Protein AF-A0A8B9P1B0-F1 (afdb_monomer_lite)

pLDDT: mean 70.03, std 20.82, range [39.22, 97.31]

InterPro domains:
  IPR015667 Telethonin [PF09470] (40-100)
  IPR015667 Telethonin [PTHR15143] (35-103)
  IPR023111 Titin-like domain superfamily [G3DSA:2.20.160.10] (31-85)

Organism: Apteryx owenii (NCBI:txid8824)

Structure (mmCIF, N/CA/C/O backbone):
data_AF-A0A8B9P1B0-F1
#
_entry.id   AF-A0A8B9P1B0-F1
#
loop_
_atom_site.group_PDB
_atom_site.id
_atom_site.type_symbol
_atom_site.label_atom_id
_atom_site.label_alt_id
_atom_site.label_comp_id
_atom_site.label_asym_id
_atom_site.label_entity_id
_atom_site.label_seq_id
_atom_site.pdbx_PDB_ins_code
_atom_site.Cartn_x
_atom_site.Cartn_y
_atom_site.Cartn_z
_atom_site.occupancy
_atom_site.B_iso_or_equiv
_atom_site.auth_seq_id
_atom_site.auth_comp_id
_atom_site.auth_asym_id
_atom_site.auth_atom_id
_atom_site.pdbx_PDB_model_num
ATOM 1 N N . MET A 1 1 ? 61.075 -42.878 56.133 1.00 39.78 1 MET A N 1
ATOM 2 C CA . MET A 1 1 ? 62.538 -42.651 56.146 1.00 39.78 1 MET A CA 1
ATOM 3 C C . MET A 1 1 ? 63.209 -43.813 55.419 1.00 39.78 1 MET A C 1
ATOM 5 O O . MET A 1 1 ? 62.907 -44.935 55.791 1.00 39.78 1 MET A O 1
ATOM 9 N N . GLY A 1 2 ? 64.059 -43.522 54.417 1.00 41.16 2 GLY A N 1
ATOM 10 C CA . GLY A 1 2 ? 64.937 -44.453 53.665 1.00 41.16 2 GLY A CA 1
ATOM 11 C C . GLY A 1 2 ? 64.206 -45.370 52.668 1.00 41.16 2 GLY A C 1
ATOM 12 O O . GLY A 1 2 ? 63.314 -46.091 53.076 1.00 41.16 2 GLY A O 1
ATOM 13 N N . GLY A 1 3 ? 64.443 -45.411 51.353 1.00 46.50 3 GLY A N 1
ATOM 14 C CA . GLY A 1 3 ? 65.577 -44.995 50.523 1.00 46.50 3 GLY A CA 1
ATOM 15 C C . GLY A 1 3 ? 66.327 -46.232 50.006 1.00 46.50 3 GLY A C 1
ATOM 16 O O . GLY A 1 3 ? 66.958 -46.889 50.820 1.00 46.50 3 GLY A O 1
ATOM 17 N N . SER A 1 4 ? 66.276 -46.539 48.697 1.00 48.97 4 SER A N 1
ATOM 18 C CA . SER A 1 4 ? 67.376 -47.188 47.944 1.00 48.97 4 SER A CA 1
ATOM 19 C C . SER A 1 4 ? 67.084 -47.279 46.430 1.00 48.97 4 SER A C 1
ATOM 21 O O . SER A 1 4 ? 65.965 -47.583 46.025 1.00 48.97 4 SER A O 1
ATOM 23 N N . LEU A 1 5 ? 68.114 -46.989 45.624 1.00 50.62 5 LEU A N 1
ATOM 24 C CA . LEU A 1 5 ? 68.187 -46.914 44.156 1.00 50.62 5 LEU A CA 1
ATOM 25 C C . LEU A 1 5 ? 68.269 -48.305 43.483 1.00 50.62 5 LEU A C 1
ATOM 27 O O . LEU A 1 5 ? 68.975 -49.173 43.982 1.00 50.62 5 LEU A O 1
ATOM 31 N N . GLY A 1 6 ? 67.583 -48.545 42.354 1.00 42.16 6 GLY A N 1
ATOM 32 C CA . GLY A 1 6 ? 68.144 -48.536 40.975 1.00 42.16 6 GLY A CA 1
ATOM 33 C C . GLY A 1 6 ? 68.210 -49.969 40.378 1.00 42.16 6 GLY A C 1
ATOM 34 O O . GLY A 1 6 ? 67.978 -50.898 41.148 1.00 42.16 6 GLY A O 1
ATOM 35 N N . PRO A 1 7 ? 68.566 -50.230 39.089 1.00 54.94 7 PRO A N 1
ATOM 36 C CA . PRO A 1 7 ? 68.763 -49.340 37.931 1.00 54.94 7 PRO A CA 1
ATOM 37 C C . PRO A 1 7 ? 68.178 -49.843 36.562 1.00 54.94 7 PRO A C 1
ATOM 39 O O . PRO A 1 7 ?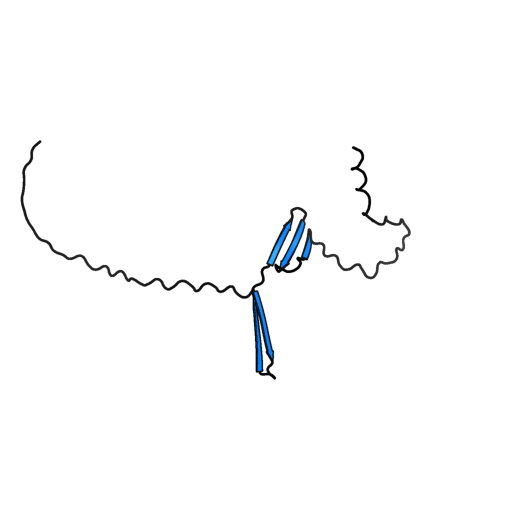 67.791 -50.991 36.405 1.00 54.94 7 PRO A O 1
ATOM 42 N N . ARG A 1 8 ? 68.234 -48.945 35.558 1.00 44.28 8 ARG A N 1
ATOM 43 C CA . ARG A 1 8 ? 68.554 -49.108 34.109 1.00 44.28 8 ARG A CA 1
ATOM 44 C C . ARG A 1 8 ? 67.905 -50.184 33.206 1.00 44.28 8 ARG A C 1
ATOM 46 O O . ARG A 1 8 ? 68.134 -51.375 33.356 1.00 44.28 8 ARG A O 1
ATOM 53 N N . GLY A 1 9 ? 67.406 -49.677 32.069 1.00 39.22 9 GLY A N 1
ATOM 54 C CA . GLY A 1 9 ? 67.266 -50.355 30.767 1.00 39.22 9 GLY A CA 1
ATOM 55 C C . GLY A 1 9 ? 65.803 -50.393 30.315 1.00 39.22 9 GLY A C 1
ATOM 56 O O . GLY A 1 9 ? 64.933 -50.616 31.137 1.00 39.22 9 GLY A O 1
ATOM 57 N N . ALA A 1 10 ? 65.406 -50.180 29.068 1.00 44.31 10 ALA A N 1
ATOM 58 C CA . ALA A 1 10 ? 66.056 -49.802 27.823 1.00 44.31 10 ALA A CA 1
ATOM 59 C C . ALA A 1 10 ? 64.917 -49.517 26.809 1.00 44.31 10 ALA A C 1
ATOM 61 O O . ALA A 1 10 ? 63.761 -49.820 27.087 1.00 44.31 10 ALA A O 1
ATOM 62 N N . VAL A 1 11 ? 65.287 -49.025 25.623 1.00 53.94 11 VAL A N 1
ATOM 63 C CA . VAL A 1 11 ? 64.522 -49.121 24.363 1.00 53.94 11 VAL A CA 1
ATOM 64 C C . VAL A 1 11 ? 63.351 -48.140 24.178 1.00 53.94 11 VAL A C 1
ATOM 66 O O . VAL A 1 11 ? 62.250 -48.285 24.699 1.00 53.94 11 VAL A O 1
ATOM 69 N N . GLN A 1 12 ? 63.643 -47.137 23.346 1.00 49.12 12 GLN A N 1
ATOM 70 C CA . GLN A 1 12 ? 62.691 -46.487 22.449 1.00 49.12 12 GLN A CA 1
ATOM 71 C C . GLN A 1 12 ? 62.207 -47.521 21.433 1.00 49.12 12 GLN A C 1
ATOM 73 O O . GLN A 1 12 ? 63.045 -48.225 20.889 1.00 49.12 12 GLN A O 1
ATOM 78 N N . ASP A 1 13 ? 60.919 -47.521 21.101 1.00 43.69 13 ASP A N 1
ATOM 79 C CA . ASP A 1 13 ? 60.524 -47.714 19.710 1.00 43.69 13 ASP A CA 1
ATOM 80 C C . ASP A 1 13 ? 59.279 -46.887 19.402 1.00 43.69 13 ASP A C 1
ATOM 82 O O . ASP A 1 13 ? 58.243 -46.947 20.068 1.00 43.69 13 ASP A O 1
ATOM 86 N N . ALA A 1 14 ? 59.454 -46.042 18.395 1.00 48.38 14 ALA A N 1
ATOM 87 C CA . ALA A 1 14 ? 58.434 -45.230 17.775 1.00 48.38 14 ALA A CA 1
ATOM 88 C C . ALA A 1 14 ? 57.528 -46.122 16.917 1.00 48.38 14 ALA A C 1
ATOM 90 O O . ALA A 1 14 ? 58.006 -46.900 16.098 1.00 48.38 14 ALA A O 1
ATOM 91 N N . GLY A 1 15 ? 56.212 -45.983 17.061 1.00 46.12 15 GLY A N 1
ATOM 92 C CA . GLY A 1 15 ? 55.276 -46.769 16.260 1.00 46.12 15 GLY A CA 1
ATOM 93 C C . GLY A 1 15 ? 53.825 -46.506 16.627 1.00 46.12 15 GLY A C 1
ATOM 94 O O . GLY A 1 15 ? 53.148 -47.382 17.146 1.00 46.12 15 GLY A O 1
ATOM 95 N N . GLY A 1 16 ? 53.352 -45.282 16.390 1.00 41.81 16 GLY A N 1
ATOM 96 C CA . GLY A 1 16 ? 51.990 -44.857 16.713 1.00 41.81 16 GLY A CA 1
ATOM 97 C C . GLY A 1 16 ? 51.295 -44.194 15.533 1.00 41.8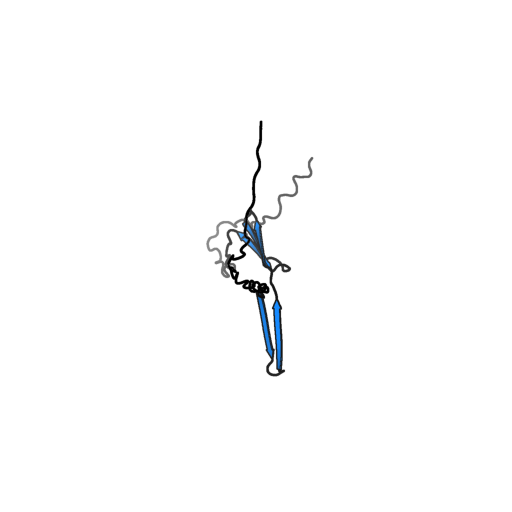1 16 GLY A C 1
ATOM 98 O O . GLY A 1 16 ? 51.077 -42.992 15.555 1.00 41.81 16 GLY A O 1
ATOM 99 N N . SER A 1 17 ? 51.020 -45.002 14.506 1.00 48.66 17 SER A N 1
ATOM 100 C CA . SER A 1 17 ? 49.903 -44.927 13.553 1.00 48.66 17 SER A CA 1
ATOM 101 C C . SER A 1 17 ? 49.289 -43.549 13.265 1.00 48.66 17 SER A C 1
ATOM 103 O O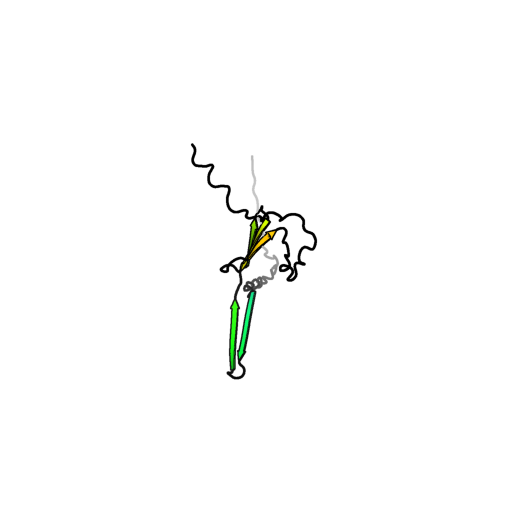 . SER A 1 17 ? 48.512 -43.009 14.051 1.00 48.66 17 SER A O 1
ATOM 105 N N . GLY A 1 18 ? 49.543 -43.048 12.052 1.00 41.88 18 GLY A N 1
ATOM 106 C CA . GLY A 1 18 ? 48.876 -41.880 11.489 1.00 41.88 18 GLY A CA 1
ATOM 107 C C . GLY A 1 18 ? 47.357 -42.044 11.447 1.00 41.88 18 GLY A C 1
ATOM 108 O O . GLY A 1 18 ? 46.817 -42.791 10.634 1.00 41.88 18 GLY A O 1
ATOM 109 N N . GLY A 1 19 ? 46.664 -41.300 12.305 1.00 42.16 19 GLY A N 1
ATOM 110 C CA . GLY A 1 19 ? 45.260 -40.969 12.113 1.00 42.16 19 GLY A CA 1
ATOM 111 C C . GLY A 1 19 ? 45.172 -39.878 11.056 1.00 42.16 19 GLY A C 1
ATOM 112 O O . GLY A 1 19 ? 45.374 -38.704 11.359 1.00 42.16 19 GLY A O 1
ATOM 113 N N . GLY A 1 20 ? 44.921 -40.271 9.808 1.00 43.50 20 GLY A N 1
ATOM 114 C CA . GLY A 1 20 ? 44.593 -39.358 8.719 1.00 43.50 20 GLY A CA 1
ATOM 115 C C . GLY A 1 20 ? 43.287 -38.634 9.022 1.00 43.50 20 GLY A C 1
ATOM 116 O O . GLY A 1 20 ? 42.217 -39.073 8.611 1.00 43.50 20 GLY A O 1
ATOM 117 N N . GLY A 1 21 ? 43.372 -37.529 9.762 1.00 45.47 21 GLY A N 1
ATOM 118 C CA . GLY A 1 21 ? 42.305 -36.548 9.838 1.00 45.47 21 GLY A CA 1
ATOM 119 C C . GLY A 1 21 ? 42.131 -35.960 8.446 1.00 45.47 21 GLY A C 1
ATOM 120 O O . GLY A 1 21 ? 42.946 -35.151 8.006 1.00 45.47 21 GLY A O 1
ATOM 121 N N . SER A 1 22 ? 41.101 -36.407 7.732 1.00 53.19 22 SER A N 1
ATOM 122 C CA . SER A 1 22 ? 40.634 -35.773 6.507 1.00 53.19 22 SER A CA 1
ATOM 123 C C . SER A 1 22 ? 40.231 -34.344 6.856 1.00 53.19 22 SER A C 1
ATOM 125 O O . SER A 1 22 ? 39.105 -34.087 7.286 1.00 53.19 22 SER A O 1
ATOM 127 N N . ASN A 1 23 ? 41.180 -33.424 6.720 1.00 54.22 23 ASN A N 1
ATOM 128 C CA . ASN A 1 23 ? 40.981 -31.996 6.883 1.00 54.22 23 ASN A CA 1
ATOM 129 C C . ASN A 1 23 ? 40.209 -31.513 5.647 1.00 54.22 23 ASN A C 1
ATOM 131 O O . ASN A 1 23 ? 40.771 -30.943 4.715 1.00 54.22 23 ASN A O 1
ATOM 135 N N . THR A 1 24 ? 38.926 -31.873 5.582 1.00 63.19 24 THR A N 1
ATOM 136 C CA . THR A 1 24 ? 38.016 -31.348 4.569 1.00 63.19 24 THR A CA 1
ATOM 137 C C . THR A 1 24 ? 37.783 -29.892 4.948 1.00 63.19 24 THR A C 1
ATOM 139 O O . THR A 1 24 ? 37.276 -29.648 6.045 1.00 63.19 24 THR A O 1
ATOM 142 N N . PRO A 1 25 ? 38.184 -28.921 4.112 1.00 65.69 25 PRO A N 1
ATOM 143 C CA . PRO A 1 25 ? 37.915 -27.527 4.415 1.00 65.69 25 PRO A CA 1
ATOM 144 C C . PRO A 1 25 ? 36.395 -27.339 4.526 1.00 65.69 25 PRO A C 1
ATOM 146 O O . PRO A 1 25 ? 35.663 -27.890 3.694 1.00 65.69 25 PRO A O 1
ATOM 149 N N . PRO A 1 26 ? 35.897 -26.602 5.536 1.00 62.62 26 PRO A N 1
ATOM 150 C CA . PRO A 1 26 ? 34.498 -26.210 5.547 1.00 62.62 26 PRO A CA 1
ATOM 151 C C . PRO A 1 26 ? 34.224 -25.443 4.251 1.00 62.62 26 PRO A C 1
ATOM 153 O O . PRO A 1 26 ? 34.944 -24.506 3.906 1.00 62.62 26 PRO A O 1
ATOM 156 N N . GLN A 1 27 ? 33.235 -25.914 3.491 1.00 62.62 27 GLN A N 1
ATOM 157 C CA . GLN A 1 27 ? 32.755 -25.219 2.301 1.00 62.62 27 GLN A CA 1
ATOM 158 C C . GLN A 1 27 ? 32.356 -23.795 2.707 1.00 62.62 27 GLN A C 1
ATOM 160 O O . GLN A 1 27 ? 31.739 -23.645 3.767 1.00 62.62 27 GLN A O 1
ATOM 165 N N . PRO A 1 28 ? 32.704 -22.770 1.908 1.00 60.12 28 PRO A N 1
ATOM 166 C CA . PRO A 1 28 ? 32.376 -21.399 2.242 1.00 60.12 28 PRO A CA 1
ATOM 167 C C . PRO A 1 28 ? 30.867 -21.272 2.413 1.00 60.12 28 PRO A C 1
ATOM 169 O O . PRO A 1 28 ? 30.074 -21.739 1.590 1.00 60.12 28 PRO A O 1
ATOM 172 N N . GLU A 1 29 ? 30.527 -20.677 3.546 1.00 61.03 29 GLU A N 1
ATOM 173 C CA . GLU A 1 29 ? 29.198 -20.277 3.970 1.00 61.03 29 GLU A CA 1
ATOM 174 C C . GLU A 1 29 ? 28.320 -19.787 2.809 1.00 61.03 29 GLU A C 1
ATOM 176 O O . GLU A 1 29 ? 28.769 -19.065 1.916 1.00 61.03 29 GLU A O 1
ATOM 181 N N . HIS A 1 30 ? 27.045 -20.192 2.849 1.00 58.22 30 HIS A N 1
ATOM 182 C CA . HIS A 1 30 ? 25.993 -19.730 1.947 1.00 58.22 30 HIS A CA 1
ATOM 183 C C . HIS A 1 30 ? 26.155 -18.232 1.644 1.00 58.22 30 HIS A C 1
ATOM 185 O O . HIS A 1 30 ? 26.327 -17.447 2.584 1.00 58.22 30 HIS A O 1
ATOM 191 N N . PRO A 1 31 ? 26.091 -17.813 0.363 1.00 62.25 31 PRO A N 1
ATOM 192 C CA . PRO A 1 31 ? 26.174 -16.399 0.040 1.00 62.25 31 PRO A CA 1
ATOM 193 C C . PRO A 1 31 ? 25.082 -15.660 0.822 1.00 62.25 31 PRO A C 1
ATOM 195 O O . PRO A 1 31 ? 23.980 -16.204 0.960 1.00 62.25 31 PRO A O 1
ATOM 198 N N . PRO A 1 32 ? 25.359 -14.449 1.342 1.00 57.72 32 PRO A N 1
ATOM 199 C CA . PRO A 1 32 ? 24.336 -13.669 2.016 1.00 57.72 32 PRO A CA 1
ATOM 200 C C . PRO A 1 32 ? 23.158 -13.547 1.055 1.00 57.72 32 PRO A C 1
ATOM 202 O O . PRO A 1 32 ? 23.341 -13.094 -0.078 1.00 57.72 32 PRO A O 1
ATOM 205 N N . GLU A 1 33 ? 21.978 -14.011 1.477 1.00 58.50 33 GLU A N 1
ATOM 206 C CA . GLU A 1 33 ? 20.750 -13.825 0.716 1.00 58.50 33 GLU A CA 1
ATOM 207 C C . GLU A 1 33 ? 20.622 -12.327 0.450 1.00 58.50 33 GLU A C 1
ATOM 209 O O . GLU A 1 33 ? 20.325 -11.536 1.349 1.00 58.50 33 GLU A O 1
ATOM 214 N N . LEU A 1 34 ? 20.945 -11.912 -0.778 1.00 58.53 34 LEU A N 1
ATOM 215 C CA . LEU A 1 34 ? 20.762 -10.531 -1.187 1.00 58.53 34 LEU A CA 1
ATOM 216 C C . LEU A 1 34 ? 19.288 -10.208 -0.931 1.00 58.53 34 LEU A C 1
ATOM 218 O O . LEU A 1 34 ? 18.437 -11.010 -1.328 1.00 58.53 34 LEU A O 1
ATOM 222 N N . PRO A 1 35 ? 18.966 -9.078 -0.274 1.00 64.44 35 PRO A N 1
ATOM 223 C CA . PRO A 1 35 ? 17.588 -8.744 0.038 1.00 64.44 35 PRO A CA 1
ATOM 224 C C . PRO A 1 35 ? 16.753 -8.836 -1.235 1.00 64.44 35 PRO A C 1
ATOM 226 O O . PRO A 1 35 ? 17.001 -8.103 -2.197 1.00 64.44 35 PRO A O 1
ATOM 229 N N . VAL A 1 36 ? 15.799 -9.772 -1.269 1.00 68.06 36 VAL A N 1
ATOM 230 C CA . VAL A 1 36 ? 14.961 -9.966 -2.453 1.00 68.06 36 VAL A CA 1
ATOM 231 C C . VAL A 1 36 ? 14.224 -8.648 -2.698 1.00 68.06 36 VAL A C 1
ATOM 233 O O . VAL A 1 36 ? 13.533 -8.161 -1.793 1.00 68.06 36 VAL A O 1
ATOM 236 N N . PRO A 1 37 ? 14.373 -8.025 -3.882 1.00 68.81 37 PRO A N 1
ATOM 237 C CA . PRO A 1 37 ? 13.713 -6.762 -4.160 1.00 68.81 37 PRO A CA 1
ATOM 238 C C . PRO A 1 37 ? 12.203 -6.966 -4.035 1.00 68.81 37 PRO A C 1
ATOM 240 O O . PRO A 1 37 ? 11.608 -7.763 -4.757 1.00 68.81 37 PRO A O 1
ATOM 243 N N . ARG A 1 38 ? 11.576 -6.249 -3.094 1.00 79.25 38 ARG A N 1
ATOM 244 C CA . ARG A 1 38 ? 10.132 -6.374 -2.817 1.00 79.25 38 ARG A CA 1
ATOM 245 C C . ARG A 1 38 ? 9.268 -5.854 -3.964 1.00 79.25 38 ARG A C 1
ATOM 247 O O . ARG A 1 38 ? 8.068 -6.110 -3.980 1.00 79.25 38 ARG A O 1
ATOM 254 N N . TRP A 1 39 ? 9.865 -5.117 -4.899 1.00 89.81 39 TRP A N 1
ATOM 255 C CA . TRP A 1 39 ? 9.240 -4.739 -6.156 1.00 89.81 39 TRP A CA 1
ATOM 256 C C . TRP A 1 39 ? 10.274 -4.671 -7.286 1.00 89.81 39 TRP A C 1
ATOM 258 O O . TRP A 1 39 ? 11.440 -4.317 -7.079 1.00 89.81 39 TRP A O 1
ATOM 268 N N . CYS A 1 40 ? 9.817 -4.994 -8.492 1.00 92.25 40 CYS A N 1
ATOM 269 C CA . CYS A 1 40 ? 10.562 -4.869 -9.735 1.00 92.25 40 CYS A CA 1
ATOM 270 C C . CYS A 1 40 ? 9.619 -4.312 -10.806 1.00 92.25 40 CYS A C 1
ATOM 272 O O . CYS A 1 40 ? 8.482 -4.769 -10.929 1.00 92.25 40 CYS A O 1
ATOM 274 N N . ARG A 1 41 ? 10.082 -3.320 -11.565 1.00 94.19 41 ARG A N 1
ATOM 275 C CA . ARG A 1 41 ? 9.424 -2.792 -12.760 1.00 94.19 41 ARG A CA 1
ATOM 276 C C . ARG A 1 41 ? 10.371 -2.992 -13.930 1.00 94.19 41 ARG A C 1
ATOM 278 O O . ARG A 1 41 ? 11.499 -2.509 -13.892 1.00 94.19 41 ARG A O 1
ATOM 285 N N . ARG A 1 42 ? 9.903 -3.682 -14.964 1.00 94.62 42 ARG A N 1
ATOM 286 C CA . ARG A 1 42 ? 10.661 -3.931 -16.188 1.00 94.62 42 ARG A CA 1
ATOM 287 C C . ARG A 1 42 ? 9.860 -3.442 -17.378 1.00 94.62 42 ARG A C 1
ATOM 289 O O . ARG A 1 42 ? 8.683 -3.767 -17.502 1.00 94.62 42 ARG A O 1
ATOM 296 N N . GLU A 1 43 ? 10.512 -2.686 -18.239 1.00 97.31 43 GLU A N 1
ATOM 297 C CA . GLU A 1 43 ? 9.939 -2.135 -19.459 1.00 97.31 43 GLU A CA 1
ATOM 298 C C . GLU A 1 43 ? 10.882 -2.440 -20.615 1.00 97.31 43 GLU A C 1
ATOM 300 O O . GLU A 1 43 ? 12.104 -2.370 -20.471 1.00 97.31 43 GLU A O 1
ATOM 305 N N . ALA A 1 44 ? 10.311 -2.813 -21.754 1.00 96.75 44 ALA A N 1
ATOM 306 C CA . ALA A 1 44 ? 11.051 -3.075 -22.975 1.00 96.75 44 ALA A CA 1
ATOM 307 C C . ALA A 1 44 ? 10.348 -2.356 -24.125 1.00 96.75 44 ALA A C 1
ATOM 309 O O . ALA A 1 44 ? 9.177 -2.614 -24.402 1.00 96.75 44 ALA A O 1
ATOM 310 N N . ASP A 1 45 ? 11.066 -1.450 -24.776 1.00 96.44 45 ASP A N 1
ATOM 311 C CA . ASP A 1 45 ? 10.661 -0.841 -26.034 1.00 96.44 45 ASP A CA 1
ATOM 312 C C . ASP A 1 45 ? 11.417 -1.545 -27.165 1.00 96.44 45 ASP A C 1
ATOM 314 O O . ASP A 1 45 ? 12.579 -1.251 -27.457 1.00 96.44 45 ASP A O 1
ATOM 318 N N . GLU A 1 46 ? 10.751 -2.505 -27.804 1.00 96.75 46 GLU A N 1
ATOM 319 C CA . GLU A 1 46 ? 11.332 -3.301 -28.888 1.00 96.75 46 GLU A CA 1
ATOM 320 C C . GLU A 1 46 ? 11.595 -2.474 -30.153 1.00 96.75 46 GLU A C 1
ATOM 322 O O . GLU A 1 46 ? 12.528 -2.772 -30.901 1.00 96.75 46 GLU A O 1
ATOM 327 N N . ARG A 1 47 ? 10.818 -1.405 -30.383 1.00 96.69 47 ARG A N 1
ATOM 328 C CA . ARG A 1 47 ? 10.997 -0.526 -31.549 1.00 96.69 47 ARG A CA 1
ATOM 329 C C . ARG A 1 47 ? 12.284 0.275 -31.430 1.00 96.69 47 ARG A C 1
ATOM 331 O O . ARG A 1 47 ? 12.985 0.452 -32.424 1.00 96.69 47 ARG A O 1
ATOM 338 N N . ARG A 1 48 ? 12.597 0.738 -30.218 1.00 96.00 48 ARG A N 1
ATOM 339 C CA . ARG A 1 48 ? 13.818 1.500 -29.913 1.00 96.00 48 ARG A CA 1
ATOM 340 C C . ARG A 1 48 ? 14.982 0.629 -29.441 1.00 96.00 48 ARG A C 1
ATOM 342 O O . ARG A 1 48 ? 16.098 1.127 -29.347 1.00 96.00 48 ARG A O 1
ATOM 349 N N . ARG A 1 49 ? 14.746 -0.669 -29.209 1.00 96.06 49 ARG A N 1
ATOM 350 C CA . ARG A 1 49 ? 15.700 -1.622 -28.610 1.00 96.06 49 ARG A CA 1
ATOM 351 C C . ARG A 1 49 ? 16.199 -1.158 -27.239 1.00 96.06 49 ARG A C 1
ATOM 353 O O . ARG A 1 49 ? 17.366 -1.337 -26.899 1.00 96.06 49 ARG A O 1
ATOM 360 N N . GLU A 1 50 ? 15.309 -0.561 -26.456 1.00 97.31 50 GLU A N 1
ATOM 361 C CA . GLU A 1 50 ? 15.609 -0.041 -25.124 1.00 97.31 50 GLU A CA 1
ATOM 362 C C . GLU A 1 50 ? 14.967 -0.936 -24.063 1.00 97.31 50 GLU A C 1
ATOM 364 O O . GLU A 1 50 ? 13.814 -1.350 -24.184 1.00 97.31 50 GLU A O 1
ATOM 369 N N . THR A 1 51 ? 15.710 -1.233 -22.999 1.00 96.75 51 THR A N 1
ATOM 370 C CA . THR A 1 51 ? 15.196 -1.978 -21.847 1.00 96.75 51 THR A CA 1
ATOM 371 C C . THR A 1 51 ? 15.511 -1.226 -20.568 1.00 96.75 51 THR A C 1
ATOM 373 O O . THR A 1 51 ? 16.668 -0.887 -20.318 1.00 96.75 51 THR A O 1
ATOM 376 N N . LEU A 1 52 ? 14.493 -1.006 -19.743 1.00 96.50 52 LEU A N 1
ATOM 377 C CA . LEU A 1 52 ? 14.600 -0.376 -18.436 1.00 96.50 52 LEU A CA 1
ATOM 378 C C . LEU A 1 52 ? 14.194 -1.380 -17.361 1.00 96.50 52 LEU A C 1
ATOM 380 O O . LEU A 1 52 ? 13.126 -1.985 -17.431 1.00 96.50 52 LEU A O 1
ATOM 384 N N . GLU A 1 53 ? 15.024 -1.521 -16.334 1.00 95.56 53 GLU A N 1
ATOM 385 C CA . GLU A 1 53 ? 14.702 -2.322 -15.162 1.00 95.56 53 GLU A CA 1
ATOM 386 C C . GLU A 1 53 ? 14.967 -1.526 -13.885 1.00 95.56 53 GLU A C 1
ATOM 388 O O . GLU A 1 53 ? 16.056 -1.000 -13.664 1.00 95.56 53 GLU A O 1
ATOM 393 N N . GLN A 1 54 ? 13.944 -1.423 -13.044 1.00 94.44 54 GLN A N 1
ATOM 394 C CA . GLN A 1 54 ? 13.984 -0.740 -11.760 1.00 94.44 54 GLN A CA 1
ATOM 395 C C . GLN A 1 54 ? 13.626 -1.745 -10.673 1.00 94.44 54 GLN A C 1
ATOM 397 O O . GLN A 1 54 ? 12.576 -2.384 -10.723 1.00 94.44 54 GLN A O 1
ATOM 402 N N . ARG A 1 55 ? 14.494 -1.879 -9.674 1.00 94.25 55 ARG A N 1
ATOM 403 C CA . ARG A 1 55 ? 14.293 -2.756 -8.519 1.00 94.25 55 ARG A CA 1
ATOM 404 C C . ARG A 1 55 ? 14.443 -1.944 -7.249 1.00 94.25 55 ARG A C 1
ATOM 406 O O . ARG A 1 55 ? 15.243 -1.012 -7.199 1.00 94.25 55 ARG A O 1
ATOM 413 N N . GLY A 1 56 ? 13.712 -2.319 -6.210 1.00 91.44 56 GLY A N 1
ATOM 414 C CA . GLY A 1 56 ? 13.905 -1.684 -4.919 1.00 91.44 56 GLY A CA 1
ATOM 415 C C . GLY A 1 56 ? 13.301 -2.443 -3.756 1.00 91.44 56 GLY A C 1
ATOM 416 O O . GLY A 1 56 ? 12.463 -3.336 -3.894 1.00 91.44 56 GLY A O 1
ATOM 417 N N . GLU A 1 57 ? 13.723 -2.031 -2.571 1.00 91.50 57 GLU A N 1
ATOM 418 C CA . GLU A 1 57 ? 13.119 -2.467 -1.326 1.00 91.50 57 GLU A CA 1
ATOM 419 C C . GLU A 1 57 ? 11.940 -1.550 -0.971 1.00 91.50 57 GLU A C 1
ATOM 421 O O . GLU A 1 57 ? 11.857 -0.381 -1.366 1.00 91.50 57 GLU A O 1
ATOM 426 N N . THR A 1 58 ? 10.972 -2.088 -0.239 1.00 88.94 58 THR A N 1
ATOM 427 C CA . THR A 1 58 ? 9.850 -1.319 0.301 1.00 88.94 58 THR A CA 1
ATOM 428 C C . THR A 1 58 ? 9.650 -1.712 1.749 1.00 88.94 58 THR A C 1
ATOM 430 O O . THR A 1 58 ? 9.258 -2.838 2.041 1.00 88.94 58 THR A O 1
ATOM 433 N N . ARG A 1 59 ? 9.891 -0.782 2.670 1.00 91.81 59 ARG A N 1
ATOM 434 C CA . ARG A 1 59 ? 9.614 -1.006 4.089 1.00 91.81 59 ARG A CA 1
ATOM 435 C C . ARG A 1 59 ? 8.158 -0.672 4.372 1.00 91.81 59 ARG A C 1
ATOM 437 O O . ARG A 1 59 ? 7.677 0.386 3.970 1.00 91.81 59 ARG A O 1
ATOM 444 N N . VAL A 1 60 ? 7.462 -1.593 5.023 1.00 92.69 60 VAL A N 1
ATOM 445 C CA . VAL A 1 60 ? 6.076 -1.406 5.461 1.00 92.69 60 VAL A CA 1
ATOM 446 C C . VAL A 1 60 ? 6.100 -1.132 6.956 1.00 92.69 60 VAL A C 1
ATOM 448 O O . VAL A 1 60 ? 6.872 -1.755 7.681 1.00 92.69 60 VAL A O 1
ATOM 451 N N . LEU A 1 61 ? 5.279 -0.184 7.391 1.00 94.81 61 LEU A N 1
ATOM 452 C CA . LEU A 1 61 ? 5.075 0.155 8.790 1.00 94.81 61 LEU A CA 1
ATOM 453 C C . LEU A 1 61 ? 3.625 -0.152 9.163 1.00 94.81 61 LEU A C 1
ATOM 455 O O . LEU A 1 61 ? 2.707 0.243 8.445 1.00 94.81 61 LEU A O 1
ATOM 459 N N . GLU A 1 62 ? 3.438 -0.816 10.299 1.00 96.12 62 GLU A N 1
ATOM 460 C CA . GLU A 1 62 ? 2.144 -1.028 10.940 1.00 96.12 62 GLU A CA 1
ATOM 461 C C . GLU A 1 62 ? 2.248 -0.590 12.403 1.00 96.12 62 GLU A C 1
ATOM 463 O O . GLU A 1 62 ? 3.123 -1.035 13.142 1.00 96.12 62 GLU A O 1
ATOM 468 N N . GLN A 1 63 ? 1.348 0.293 12.820 1.00 96.12 63 GLN A N 1
ATOM 469 C CA . GLN A 1 63 ? 1.235 0.778 14.187 1.00 96.12 63 GLN A CA 1
ATOM 470 C C . GLN A 1 63 ? -0.192 0.545 14.677 1.00 96.12 63 GLN A C 1
ATOM 472 O O . GLN A 1 63 ? -1.155 0.954 14.027 1.00 96.12 63 GLN A O 1
ATOM 477 N N . ARG A 1 64 ? -0.326 -0.069 15.854 1.00 96.06 64 ARG A N 1
ATOM 478 C CA . ARG A 1 64 ? -1.610 -0.300 16.527 1.00 96.06 64 ARG A CA 1
ATOM 479 C C . ARG A 1 64 ? -1.666 0.468 17.839 1.00 96.06 64 ARG A C 1
ATOM 481 O O . ARG A 1 64 ? -0.653 0.584 18.524 1.00 96.06 64 ARG A O 1
ATOM 488 N N . SER A 1 65 ? -2.844 0.971 18.192 1.00 94.62 65 SER A N 1
ATOM 489 C CA . SER A 1 65 ? -3.096 1.614 19.481 1.00 94.62 65 SER A CA 1
ATOM 490 C C . SER A 1 65 ? -4.116 0.831 20.319 1.00 94.62 65 SER A C 1
ATOM 492 O O . SER A 1 65 ? -4.980 0.151 19.755 1.00 94.62 65 SER A O 1
ATOM 494 N N . PRO A 1 66 ? -4.080 0.969 21.658 1.00 96.06 66 PRO A N 1
ATOM 495 C CA . PRO A 1 66 ? -5.085 0.379 22.546 1.00 96.06 66 PRO A CA 1
ATOM 496 C C . PRO A 1 66 ? -6.517 0.874 22.294 1.00 96.06 66 PRO A C 1
ATOM 498 O O . PRO A 1 66 ? -7.473 0.188 22.634 1.00 96.06 66 PRO A O 1
ATOM 501 N N . TRP A 1 67 ? -6.684 2.041 21.664 1.00 92.94 67 TRP A N 1
A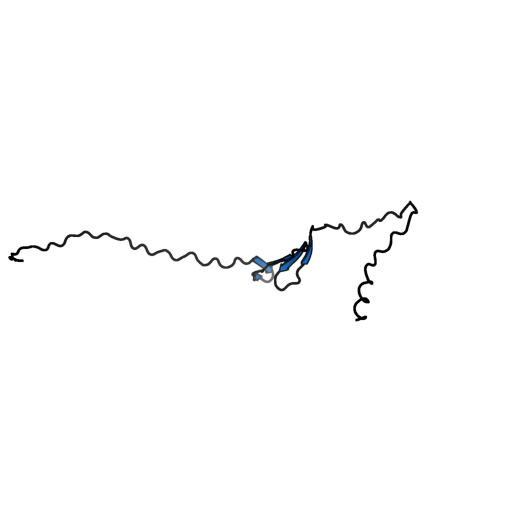TOM 502 C CA . TRP A 1 67 ? -7.990 2.631 21.341 1.00 92.94 67 TRP A CA 1
ATOM 503 C C . TRP A 1 67 ? -8.565 2.143 20.004 1.00 92.94 67 TRP A C 1
ATOM 505 O O . TRP A 1 67 ? -9.460 2.773 19.445 1.00 92.94 67 TRP A O 1
ATOM 515 N N . GLY A 1 68 ? -8.018 1.059 19.450 1.00 92.19 68 GLY A N 1
ATOM 516 C CA . GLY A 1 68 ? -8.469 0.497 18.179 1.00 92.19 68 GLY A CA 1
ATOM 517 C C . GLY A 1 68 ? -8.041 1.309 16.957 1.00 92.19 68 GLY A C 1
ATOM 518 O O . GLY A 1 68 ? -8.608 1.123 15.886 1.00 92.19 68 GLY A O 1
ATOM 519 N N . LEU A 1 69 ? -7.054 2.203 17.075 1.00 94.75 69 LEU A N 1
ATOM 520 C CA . LEU A 1 69 ? -6.507 2.927 15.927 1.00 94.75 69 LEU A CA 1
ATOM 521 C C . LEU A 1 69 ? -5.385 2.114 15.278 1.00 94.75 69 LEU A C 1
ATOM 523 O O . LEU A 1 69 ? -4.416 1.752 15.945 1.00 94.75 69 LEU A O 1
ATOM 527 N N . VAL A 1 70 ? -5.479 1.887 13.971 1.00 96.50 70 VAL A N 1
ATOM 528 C CA . VAL A 1 70 ? -4.419 1.272 13.164 1.00 96.50 70 VAL A CA 1
ATOM 529 C C . VAL A 1 70 ? -3.909 2.281 12.149 1.00 96.50 70 VAL A C 1
ATOM 531 O O . VAL A 1 70 ? -4.703 2.923 11.463 1.00 96.50 70 VAL A O 1
ATOM 534 N N . ARG A 1 71 ? -2.585 2.412 12.044 1.00 95.81 71 ARG A N 1
ATOM 535 C CA . ARG A 1 71 ? -1.897 3.174 10.997 1.00 95.81 71 ARG A CA 1
ATOM 536 C C . ARG A 1 71 ? -0.985 2.238 10.224 1.00 95.81 71 ARG A C 1
ATOM 538 O O . ARG A 1 71 ? -0.110 1.623 10.825 1.00 95.81 71 ARG A O 1
ATOM 545 N N . ALA A 1 72 ? -1.185 2.120 8.918 1.00 96.56 72 ALA A N 1
ATOM 546 C CA . ALA A 1 72 ? -0.408 1.207 8.090 1.00 96.56 72 ALA A CA 1
ATOM 547 C C . ALA A 1 72 ? -0.064 1.818 6.730 1.00 96.56 72 ALA A C 1
ATOM 549 O O . ALA A 1 72 ? -0.830 2.609 6.177 1.00 96.56 72 ALA A O 1
ATOM 550 N N . GLY A 1 73 ? 1.094 1.456 6.181 1.00 95.06 73 GLY A N 1
ATOM 551 C CA . GLY A 1 73 ? 1.518 1.928 4.865 1.00 95.06 73 GLY A CA 1
ATOM 552 C C . GLY A 1 73 ? 3.001 1.719 4.588 1.00 95.06 73 GLY A C 1
ATOM 553 O O . GLY A 1 73 ? 3.725 1.087 5.358 1.00 95.06 73 GLY A O 1
ATOM 554 N N . ARG A 1 74 ? 3.464 2.258 3.460 1.00 94.81 74 ARG A N 1
ATOM 555 C CA . ARG A 1 74 ? 4.885 2.273 3.104 1.00 94.81 74 ARG A CA 1
ATOM 556 C C . ARG A 1 74 ? 5.605 3.376 3.876 1.00 94.81 74 ARG A C 1
ATOM 558 O O . ARG A 1 74 ? 5.146 4.514 3.924 1.00 94.81 74 ARG A O 1
ATOM 565 N N . LEU A 1 75 ? 6.761 3.045 4.443 1.00 93.00 75 LEU A N 1
ATOM 566 C CA . LEU A 1 75 ? 7.613 4.006 5.135 1.00 93.00 75 LEU A CA 1
ATOM 567 C C . LEU A 1 75 ? 8.041 5.128 4.172 1.00 93.00 75 LEU A C 1
ATOM 569 O O . LEU A 1 75 ? 8.483 4.850 3.057 1.00 93.00 75 LEU A O 1
ATOM 573 N N . GLY A 1 76 ? 7.903 6.384 4.604 1.00 92.44 76 GLY A N 1
ATOM 574 C CA . GLY A 1 76 ? 8.154 7.573 3.776 1.00 92.44 76 GLY A CA 1
ATOM 575 C C . GLY A 1 76 ? 6.943 8.060 2.968 1.00 92.44 76 GLY A C 1
ATOM 576 O O . GLY A 1 76 ? 7.038 9.087 2.303 1.00 92.44 76 GLY A O 1
ATOM 577 N N . GLN A 1 77 ? 5.805 7.363 3.037 1.00 95.00 77 GLN A N 1
ATOM 578 C CA . GLN A 1 77 ? 4.527 7.800 2.468 1.00 95.00 77 GLN A CA 1
ATOM 579 C C . GLN A 1 77 ? 3.496 8.051 3.586 1.00 95.00 77 GLN A C 1
ATOM 581 O O . GLN A 1 77 ? 3.654 7.523 4.691 1.00 95.00 77 GLN A O 1
ATOM 586 N N . PRO A 1 78 ? 2.435 8.843 3.334 1.00 96.81 78 PRO A N 1
ATOM 587 C CA . PRO A 1 78 ? 1.326 8.977 4.274 1.00 96.81 78 PRO A CA 1
ATOM 588 C C . PRO A 1 78 ? 0.715 7.612 4.616 1.00 96.81 78 PRO A C 1
ATOM 590 O O . PRO A 1 78 ? 0.443 6.805 3.727 1.00 96.81 78 PRO A O 1
ATOM 593 N N . LEU A 1 79 ? 0.499 7.353 5.907 1.00 96.31 79 LEU A N 1
ATOM 594 C CA . LEU A 1 79 ? -0.079 6.095 6.381 1.00 96.31 79 LEU A CA 1
ATOM 595 C C . LEU A 1 79 ? -1.607 6.158 6.336 1.00 96.31 79 LEU A C 1
ATOM 597 O O . LEU A 1 79 ? -2.208 7.145 6.766 1.00 96.31 79 LEU A O 1
ATOM 601 N N . ALA A 1 80 ? -2.236 5.076 5.882 1.00 94.88 80 ALA A N 1
ATOM 602 C CA . ALA A 1 80 ? -3.675 4.905 5.994 1.00 94.88 80 ALA A CA 1
ATOM 603 C C . ALA A 1 80 ? -4.051 4.691 7.464 1.00 94.88 80 ALA A C 1
ATOM 605 O O . ALA A 1 80 ? -3.379 3.941 8.176 1.00 94.88 80 ALA A O 1
ATOM 606 N N . GLN A 1 81 ? -5.119 5.350 7.918 1.00 95.00 81 GLN A N 1
ATOM 607 C CA . GLN A 1 81 ? -5.618 5.242 9.285 1.00 95.00 81 GLN A CA 1
ATOM 608 C C . GLN A 1 81 ? -6.992 4.568 9.304 1.00 95.00 81 GLN A C 1
ATOM 610 O O . GLN A 1 81 ? -7.896 4.966 8.571 1.00 95.00 81 GLN A O 1
ATOM 615 N N . HIS A 1 82 ? -7.164 3.590 10.190 1.00 91.88 82 HIS A N 1
ATOM 616 C CA . HIS A 1 82 ? -8.402 2.833 10.350 1.00 91.88 82 HIS A CA 1
ATOM 617 C C . HIS A 1 82 ? -8.787 2.723 11.827 1.00 91.88 82 HIS A C 1
ATOM 619 O O . HIS A 1 82 ? -7.927 2.492 12.675 1.00 91.88 82 HIS A O 1
ATOM 625 N N . LEU A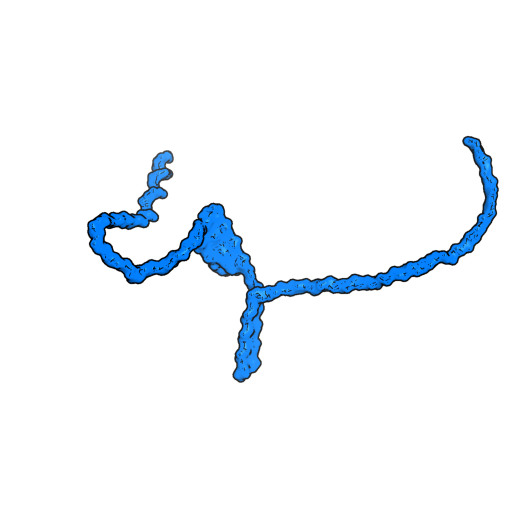 1 83 ? -10.078 2.878 12.126 1.00 92.88 83 LEU A N 1
ATOM 626 C CA . LEU A 1 83 ? -10.644 2.602 13.446 1.00 92.88 83 LEU A CA 1
ATOM 627 C C . LEU A 1 83 ? -11.202 1.174 13.466 1.00 92.88 83 LEU A C 1
ATOM 629 O O . LEU A 1 83 ? -11.865 0.755 12.515 1.00 92.88 83 LEU A O 1
ATOM 633 N N . LEU A 1 84 ? -10.915 0.437 14.535 1.00 89.12 84 LEU A N 1
ATOM 634 C CA . LEU A 1 84 ? -11.369 -0.930 14.758 1.00 89.12 84 LEU A CA 1
ATOM 635 C C . LEU A 1 84 ? -12.572 -0.982 15.726 1.00 89.12 84 LEU A C 1
ATOM 637 O O . LEU A 1 84 ? -12.627 -0.176 16.654 1.00 89.12 84 LEU A O 1
ATOM 641 N N . PRO A 1 85 ? -13.500 -1.949 15.556 1.00 87.00 85 PRO A N 1
ATOM 642 C CA . PRO A 1 85 ? -13.536 -2.924 14.465 1.00 87.00 85 PRO A CA 1
ATOM 643 C C . PRO A 1 85 ? -13.800 -2.238 13.121 1.00 87.00 85 PRO A C 1
ATOM 645 O O . PRO A 1 85 ? -14.550 -1.268 13.039 1.00 87.00 85 PRO A O 1
ATOM 648 N N . TYR A 1 86 ? -13.133 -2.718 12.070 1.00 75.50 86 TYR A N 1
ATOM 649 C CA . TYR A 1 86 ? -13.165 -2.066 10.765 1.00 75.50 86 TYR A CA 1
ATOM 650 C C . TYR A 1 86 ? -14.574 -2.132 10.164 1.00 75.50 86 TYR A C 1
ATOM 652 O O . TYR A 1 86 ? -15.021 -3.187 9.709 1.00 75.50 86 TYR A O 1
ATOM 660 N N . ALA A 1 87 ? -15.274 -0.998 10.161 1.00 78.06 87 ALA A N 1
ATOM 661 C CA . ALA A 1 87 ? -16.594 -0.875 9.566 1.00 78.06 87 ALA A CA 1
ATOM 662 C C . ALA A 1 87 ? -16.457 -0.615 8.061 1.00 78.06 87 ALA A C 1
ATOM 664 O O . ALA A 1 87 ? -16.034 0.460 7.637 1.00 78.06 87 ALA A O 1
ATOM 665 N N . ARG A 1 88 ? -16.840 -1.598 7.239 1.00 73.81 88 ARG A N 1
ATOM 666 C CA . ARG A 1 88 ? -17.010 -1.405 5.793 1.00 73.81 88 ARG A CA 1
ATOM 667 C C . ARG A 1 88 ? -18.282 -0.597 5.559 1.00 73.81 88 ARG A C 1
ATOM 669 O O . ARG A 1 88 ? -19.341 -1.165 5.310 1.00 73.81 88 ARG A O 1
ATOM 676 N N . THR A 1 89 ? -18.207 0.724 5.685 1.00 66.69 89 THR A N 1
ATOM 677 C CA . THR A 1 89 ? -19.318 1.581 5.272 1.00 66.69 89 THR A CA 1
ATOM 678 C C . THR A 1 89 ? -19.418 1.518 3.756 1.00 66.69 89 THR A C 1
ATOM 680 O O . THR A 1 89 ? -18.529 2.002 3.053 1.00 66.69 89 THR A O 1
ATOM 683 N N . LEU A 1 90 ? -20.488 0.900 3.253 1.00 71.88 90 LEU A N 1
ATOM 684 C CA . LEU A 1 90 ? -20.881 1.097 1.864 1.00 71.88 90 LEU A CA 1
ATOM 685 C C . LEU A 1 90 ? -21.071 2.608 1.642 1.00 71.88 90 LEU A C 1
ATOM 687 O O . LEU A 1 90 ? -21.504 3.298 2.574 1.00 71.88 90 LEU A O 1
ATOM 691 N N . PRO A 1 91 ? -20.734 3.144 0.455 1.00 68.62 91 PRO A N 1
ATOM 692 C CA . PRO A 1 91 ? -21.101 4.514 0.126 1.00 68.62 91 PRO A CA 1
ATOM 693 C C . PRO A 1 91 ? -22.599 4.702 0.394 1.00 68.62 91 PRO A C 1
ATOM 695 O O . PRO A 1 91 ? -23.386 3.786 0.142 1.00 68.62 91 PRO A O 1
ATOM 698 N N . LEU A 1 92 ? -22.957 5.855 0.973 1.00 67.00 92 LEU A N 1
ATOM 699 C CA . LEU A 1 92 ? -24.335 6.212 1.324 1.00 67.00 92 LEU A CA 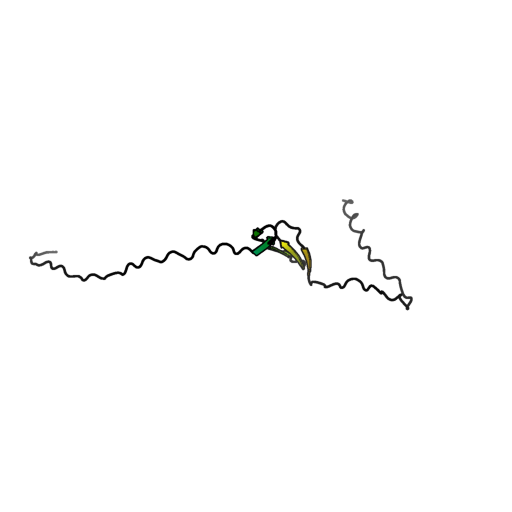1
ATOM 700 C C . LEU A 1 92 ? -25.292 5.771 0.205 1.00 67.00 92 LEU A C 1
ATOM 702 O O . LEU A 1 92 ? -24.985 6.023 -0.965 1.00 67.00 92 LEU A O 1
ATOM 706 N N . PRO A 1 93 ? -26.420 5.111 0.529 1.00 65.56 93 PRO A N 1
ATOM 707 C CA . PRO A 1 93 ? -27.361 4.698 -0.497 1.00 65.56 93 PRO A CA 1
ATOM 708 C C . PRO A 1 93 ? -27.774 5.931 -1.305 1.00 65.56 93 PRO A C 1
ATOM 710 O O . PRO A 1 93 ? -28.275 6.903 -0.745 1.00 65.56 93 PRO A O 1
ATOM 713 N N . LEU A 1 94 ? -27.553 5.883 -2.626 1.00 68.50 94 LEU A N 1
ATOM 714 C CA . LEU A 1 94 ? -27.914 6.956 -3.569 1.00 68.50 94 LEU A CA 1
ATOM 715 C C . LEU A 1 94 ? -29.413 7.295 -3.523 1.00 68.50 94 LEU A C 1
ATOM 717 O O . LEU A 1 94 ? -29.826 8.360 -3.968 1.00 68.50 94 LEU A O 1
ATOM 721 N N . PHE A 1 95 ? -30.214 6.400 -2.949 1.00 62.00 95 PHE A N 1
ATOM 722 C CA . PHE A 1 95 ? -31.631 6.577 -2.712 1.00 62.00 95 PHE A CA 1
ATOM 723 C C . PHE A 1 95 ? -31.910 6.405 -1.220 1.00 62.00 95 PHE A C 1
ATOM 725 O O . PHE A 1 95 ? -32.107 5.292 -0.735 1.00 62.00 95 PHE A O 1
ATOM 732 N N . ALA A 1 96 ? -31.930 7.517 -0.487 1.00 66.88 96 ALA A N 1
ATOM 733 C CA . ALA A 1 96 ? -32.729 7.583 0.726 1.00 66.88 96 ALA A CA 1
ATOM 734 C C . ALA A 1 96 ? -34.189 7.760 0.271 1.00 66.88 96 ALA A C 1
ATOM 736 O O . ALA A 1 96 ? -34.484 8.766 -0.382 1.00 66.88 96 ALA A O 1
ATOM 737 N N . PRO A 1 97 ? -35.095 6.797 0.519 1.00 60.47 97 PRO A N 1
ATOM 738 C CA . PRO A 1 97 ? -36.501 7.023 0.231 1.00 60.47 97 PRO A CA 1
ATOM 739 C C . PRO A 1 97 ? -36.971 8.241 1.039 1.00 60.47 97 PRO A C 1
ATOM 741 O O . PRO A 1 97 ? -36.596 8.358 2.207 1.00 60.47 97 PRO A O 1
ATOM 744 N N . PRO A 1 98 ? -37.754 9.163 0.450 1.00 60.97 98 PRO A N 1
ATOM 745 C CA . PRO A 1 98 ? -38.347 10.245 1.220 1.00 60.97 98 PRO A CA 1
ATOM 746 C C . PRO A 1 98 ? -39.185 9.628 2.343 1.00 60.97 98 PRO A C 1
ATOM 748 O O . PRO A 1 98 ? -40.003 8.744 2.085 1.00 60.97 98 PRO A O 1
ATOM 751 N N . ASP A 1 99 ? -38.939 10.054 3.583 1.00 58.91 99 ASP A N 1
ATOM 752 C CA . ASP A 1 99 ? -39.637 9.562 4.770 1.00 58.91 99 ASP A CA 1
ATOM 753 C C . ASP A 1 99 ? -41.158 9.689 4.584 1.00 58.91 99 ASP A C 1
ATOM 755 O O . ASP A 1 99 ? -41.742 10.760 4.740 1.00 58.91 99 ASP A O 1
ATOM 759 N N . LEU A 1 100 ? -41.834 8.579 4.274 1.00 58.12 100 LEU A N 1
ATOM 760 C CA . LEU A 1 100 ? -43.296 8.519 4.132 1.00 58.12 100 LEU A CA 1
ATOM 761 C C . LEU A 1 100 ? -44.026 8.425 5.480 1.00 58.12 100 LEU A C 1
ATOM 763 O O . LEU A 1 100 ? -45.186 8.016 5.543 1.00 58.12 100 LEU A O 1
ATOM 767 N N . ARG A 1 101 ? -43.365 8.772 6.584 1.00 48.16 101 ARG A N 1
ATOM 768 C CA . ARG A 1 101 ? -43.986 8.824 7.907 1.00 48.16 101 ARG A CA 1
ATOM 769 C C . ARG A 1 101 ? -43.445 10.028 8.651 1.00 48.16 101 ARG A C 1
ATOM 771 O O . ARG A 1 101 ? -42.389 9.963 9.265 1.00 48.16 101 ARG A O 1
ATOM 778 N N . GLY A 1 102 ? -44.190 11.129 8.599 1.00 54.00 102 GLY A N 1
ATOM 779 C CA . GLY A 1 102 ? -43.940 12.270 9.467 1.00 54.00 102 GLY A CA 1
ATOM 780 C C . GLY A 1 102 ? -43.879 11.826 10.929 1.00 54.00 102 GLY A C 1
ATOM 781 O O . GLY A 1 102 ? -44.901 11.474 11.505 1.00 54.00 102 GLY A O 1
ATOM 782 N N . ALA A 1 103 ? -42.686 11.832 11.521 1.00 47.06 103 ALA A N 1
ATOM 783 C CA . ALA A 1 103 ? -42.481 11.815 12.964 1.00 47.06 103 ALA A CA 1
ATOM 784 C C . ALA A 1 103 ? -41.025 12.181 13.296 1.00 47.06 103 ALA A C 1
ATOM 786 O O . ALA A 1 103 ? -40.121 11.367 13.165 1.00 47.06 103 ALA A O 1
ATOM 787 N N . LYS A 1 104 ? -40.855 13.414 13.793 1.00 43.31 104 LYS A N 1
ATOM 788 C CA . LYS A 1 104 ? -39.671 13.999 14.447 1.00 43.31 104 LYS A CA 1
ATOM 789 C C . LYS A 1 104 ? -38.369 14.043 13.639 1.00 43.31 104 LYS A C 1
ATOM 791 O O . LYS A 1 104 ? -37.632 13.072 13.541 1.00 43.31 104 LYS A O 1
ATOM 796 N N . ALA A 1 105 ? -38.019 15.270 13.245 1.00 46.34 105 ALA A N 1
ATOM 797 C CA . ALA A 1 105 ? -36.655 15.693 12.960 1.00 46.34 105 ALA A CA 1
ATOM 798 C C . ALA A 1 105 ? -35.697 15.180 14.051 1.00 46.34 105 ALA A C 1
ATOM 800 O O . ALA A 1 105 ? -35.657 15.693 15.174 1.00 46.34 105 ALA A O 1
ATOM 801 N N . ALA A 1 106 ? -34.951 14.128 13.725 1.00 43.12 106 ALA A N 1
ATOM 802 C CA . ALA A 1 106 ? -33.854 13.653 14.537 1.00 43.12 106 ALA A CA 1
ATOM 803 C C . ALA A 1 106 ? -32.734 14.689 14.430 1.00 43.12 106 ALA A C 1
ATOM 805 O O . ALA A 1 106 ? -32.096 14.834 13.393 1.00 43.12 106 ALA A O 1
ATOM 806 N N . VAL A 1 107 ? -32.584 15.447 15.515 1.00 49.50 107 VAL A N 1
ATOM 807 C CA . VAL A 1 107 ? -31.380 16.152 15.963 1.00 49.50 107 VAL A CA 1
ATOM 808 C C . VAL A 1 107 ? -30.187 15.938 15.032 1.00 49.50 107 VAL A C 1
ATOM 810 O O . VAL A 1 107 ? -29.556 14.877 15.036 1.00 49.50 107 VAL A O 1
ATOM 813 N N . ALA A 1 108 ? -29.848 16.982 14.276 1.00 47.91 108 ALA A N 1
ATOM 814 C CA . ALA A 1 108 ? -28.536 17.105 13.672 1.00 47.91 108 ALA A CA 1
ATOM 815 C C . ALA A 1 108 ? -27.499 16.930 14.790 1.00 47.91 108 ALA A C 1
ATOM 817 O O . ALA A 1 108 ? -27.385 17.766 15.686 1.00 47.91 108 ALA A O 1
ATOM 818 N N . ARG A 1 109 ? -26.762 15.814 14.779 1.00 55.31 109 ARG A N 1
ATOM 819 C CA . ARG A 1 109 ? -25.623 15.595 15.678 1.00 55.31 109 ARG A CA 1
ATOM 820 C C . ARG A 1 109 ? -24.454 16.457 15.204 1.00 55.31 109 ARG A C 1
ATOM 822 O O . ARG A 1 109 ? -23.423 15.944 14.782 1.00 55.31 109 ARG A O 1
ATOM 829 N N . THR A 1 110 ? -24.599 17.775 15.289 1.00 44.34 110 THR A N 1
ATOM 830 C CA . THR A 1 110 ? -23.465 18.695 15.332 1.00 44.34 110 THR A CA 1
ATOM 831 C C . THR A 1 110 ? -22.830 18.567 16.711 1.00 44.34 110 THR A C 1
ATOM 833 O O . THR A 1 110 ? -23.067 19.376 17.604 1.00 44.34 110 THR A O 1
ATOM 836 N N . LEU A 1 111 ? -22.027 17.522 16.917 1.00 51.88 111 LEU A N 1
ATOM 837 C CA . LEU A 1 111 ? -21.070 17.505 18.020 1.00 51.88 111 LEU A CA 1
ATOM 838 C C . LEU A 1 111 ? -19.896 18.405 17.633 1.00 51.88 111 LEU A C 1
ATOM 840 O O . LEU A 1 111 ? -18.845 17.949 17.194 1.00 51.88 111 LEU A O 1
ATOM 844 N N . SER A 1 112 ? -20.110 19.712 17.723 1.00 52.91 112 SER A N 1
ATOM 845 C CA . SER A 1 112 ? -19.069 20.731 17.603 1.00 52.91 112 SER A CA 1
ATOM 846 C C . SER A 1 112 ? -19.537 21.987 18.333 1.00 52.91 112 SER A C 1
ATOM 848 O O . SER A 1 112 ? -20.130 22.859 17.706 1.00 52.91 112 SER A O 1
ATOM 850 N N . ARG A 1 113 ? -19.302 22.023 19.657 1.00 55.84 113 ARG A N 1
ATOM 851 C CA . ARG A 1 113 ? -19.205 23.190 20.575 1.00 55.84 113 ARG A CA 1
ATOM 852 C C . ARG A 1 113 ? -19.861 22.883 21.924 1.00 55.84 113 ARG A C 1
ATOM 854 O O . ARG A 1 113 ? -21.017 23.223 22.119 1.00 55.84 113 ARG A O 1
ATOM 861 N N . SER A 1 114 ? -19.110 22.318 22.868 1.00 43.88 114 SER A N 1
ATOM 862 C CA . SER A 1 114 ? -19.373 22.519 24.308 1.00 43.88 114 SER A CA 1
ATOM 863 C C . SER A 1 114 ? -18.301 21.856 25.180 1.00 43.88 114 SER A C 1
ATOM 865 O O . SER A 1 114 ? -18.623 21.021 26.010 1.00 43.88 114 SER A O 1
ATOM 867 N N . LEU A 1 115 ? -17.022 22.199 24.992 1.00 50.25 115 LEU A N 1
ATOM 868 C CA . LEU A 1 115 ? -15.964 21.957 25.991 1.00 50.25 115 LEU A CA 1
ATOM 869 C C . LEU A 1 115 ? -14.896 23.060 25.890 1.00 50.25 115 LEU A C 1
ATOM 871 O O . LEU A 1 115 ? -13.729 22.796 25.618 1.00 50.25 115 LEU A O 1
ATOM 875 N N . SER A 1 116 ? -15.291 24.332 26.009 1.00 48.75 116 SER A N 1
ATOM 876 C CA . SER A 1 116 ? -14.314 25.437 25.954 1.00 48.75 116 SER A CA 1
ATOM 877 C C . SER A 1 116 ? -14.598 26.608 26.893 1.00 48.75 116 SER A C 1
ATOM 879 O O . SER A 1 116 ? -14.070 27.681 26.642 1.00 48.75 116 SER A O 1
ATOM 881 N N . HIS A 1 117 ? -15.408 26.461 27.950 1.00 50.81 117 HIS A N 1
ATOM 882 C CA . HIS A 1 117 ? -15.636 27.571 28.901 1.00 50.81 117 HIS A CA 1
ATOM 883 C C . HIS A 1 117 ? -15.515 27.224 30.397 1.00 50.81 117 HIS A C 1
ATOM 885 O O . HIS A 1 117 ? -15.692 28.111 31.224 1.00 50.81 117 HIS A O 1
ATOM 891 N N . GLU A 1 118 ? -15.133 26.002 30.775 1.00 52.22 118 GLU A N 1
ATOM 892 C CA . GLU A 1 118 ? -14.926 25.635 32.191 1.00 52.22 118 GLU A CA 1
ATOM 893 C C . GLU A 1 118 ? -13.431 25.545 32.559 1.00 52.22 118 GLU A C 1
ATOM 895 O O . GLU A 1 118 ? -12.978 24.565 33.134 1.00 52.22 118 GLU A O 1
ATOM 900 N N . ALA A 1 119 ? -12.628 26.545 32.174 1.00 54.66 119 ALA A N 1
ATOM 901 C CA . ALA A 1 119 ? -11.205 26.609 32.549 1.00 54.66 119 ALA A CA 1
ATOM 902 C C . ALA A 1 119 ? -10.684 28.024 32.891 1.00 54.66 119 ALA A C 1
ATOM 904 O O . ALA A 1 119 ? -9.482 28.207 33.053 1.00 54.66 119 ALA A O 1
ATOM 905 N N . GLN A 1 120 ? -11.558 29.033 33.031 1.00 53.69 120 GLN A N 1
ATOM 906 C CA . GLN A 1 120 ? -11.153 30.416 33.354 1.00 53.69 120 GLN A CA 1
ATOM 907 C C . GLN A 1 120 ? -11.970 31.069 34.485 1.00 53.69 120 GLN A C 1
ATOM 909 O O . GLN A 1 120 ? -12.145 32.285 34.527 1.00 53.69 120 GLN A O 1
ATOM 914 N N . ARG A 1 121 ? -12.450 30.277 35.446 1.00 52.12 121 ARG A N 1
ATOM 915 C CA . ARG A 1 121 ? -12.795 30.805 36.774 1.00 52.12 121 ARG A CA 1
ATOM 916 C C . ARG A 1 121 ? -12.109 29.972 37.847 1.00 52.12 121 ARG A C 1
ATOM 918 O O . ARG A 1 121 ? -12.677 29.021 38.369 1.00 52.12 121 ARG A O 1
ATOM 925 N N . GLY A 1 122 ? -10.867 30.353 38.101 1.00 45.28 122 GLY A N 1
ATOM 926 C CA . GLY A 1 122 ? -10.053 30.007 39.255 1.00 45.28 122 GLY A CA 1
ATOM 927 C C . GLY A 1 122 ? -9.074 31.144 39.442 1.00 45.28 122 GLY A C 1
ATOM 928 O O . GLY A 1 122 ? -8.258 31.317 38.511 1.00 45.28 122 GLY A O 1
#

Radius of gyration: 41.39 Å; chains: 1; bounding box: 113×81×88 Å

Foldseek 3Di:
DDDDDDDDDDDDDDDDDDPPPPPPDPDDDDDPPDPDFPDKDWDADPVVRDIDIDTHHWDKDWDADPQQWIWIDTPPDGTDIAHPPGDPDDPDPPDPDDPPDDDDDDDDPPPDDDDDDPPPDD

Secondary structure (DSSP, 8-state):
-----------------------PPPPP---------SEEEEEEETTTTEEEEEEE---EEEEE-TTSEEEEEETTSPPEEEESS--------S-----SS-----------S-SSSSSS--

Sequence (122 aa):
MGGSLGPRGAVQDAGGSGGGGSNTPPQPEHPPELPVPRWCRREADERRRETLEQRGETRVLEQRSPWGLVRAGRLGQPLAQHLLPYARTLPLPLFAPPDLRGAKAAVARTLSRSLSHEAQRG

=== Feature glossary ===
Feature key, reading from the visual/contextual features back to the raw sequence:

Rendered structure images. Six rendered views show the 3D structure from the faces of a cube — i.e. along ±x, ±y, ±z. Rendering representation is drawn randomly per protein from cartoon (secondary-structure ribbons), sticks (backbone bonds), or molecular surface; coloring is either N→C rainbow (blue at the N-terminus through red at the C-terminus) or one color per chain.

Contact-map, Ramachandran, and PAE plots. The contact map is a binary N×N matrix image: pixel (i, j) is dark where Cα_i and Cα_j are within 8 Å and |i−j|>4. Because the |i−j|>4 filter removes local helical contacts, off-diagonal stripes parallel to the main diagonal indicate parallel β-sheets; stripes perpendicular to it indicate antiparallel β-sheets. The Ramachandran plot scatters every residue's (φ, ψ) pair against the sterically allowed regions. The PAE heatmap renders the predicted-aligned-error matrix.

InterPro / GO / CATH / organism. Database cross-references. InterPro integrates a dozen domain/family signature databases into unified entries with residue-range hits. GO terms attach function/process/location labels with evidence codes. CATH codes position the fold in a four-level structural taxonomy. Organism is the NCBI-taxonomy species name.

Nearest PDB structures. The Foldseek neighbor list gives the closest experimentally determined structures in the PDB, ranked by structural alignment. TM-score near 1 means near-identical fold; near 0.3 means only rough topology match. This is how one finds what a novel AlphaFold prediction most resembles in the solved-structure universe.

Predicted aligned error. PAE(i, j) answers: if I align the predicted and true structures on residue i, how far off (in Å) do I expect residue j to be? A block-diagonal PAE matrix with low values on the blocks and high values off-diagonal is the signature of a multi-domain protein with confidently predicted domains but uncertain inter-domain orientation.

Solvent-accessible surface area. Accessible surface area quantifies burial. A residue with SASA near zero is packed into the hydrophobic core; one with SASA >100 Å² sits on the surface. Computed here via the Shrake–Rupley numerical algorithm with a 1.4 Å probe.

B-factor. B-factor (Debye–Waller factor) reflects atomic displacement in the crystal lattice. It is an experimental observable (units Å²), not a prediction; low values mean the atom is pinned down, high values mean it moves or is heterogeneous across the crystal.

pLDDT. For AlphaFold models, the B-factor field carries pLDDT — the model's own estimate of local accuracy on a 0–100 scale. Regions with pLDDT<50 should be treated as essentially unmodeled; they often correspond to intrinsically disordered segments.

Backbone torsions (φ/ψ). φ (phi) and ψ (psi) are the two rotatable backbone dihedrals per residue: φ is the C(i-1)–N–Cα–C torsion, ψ is the N–Cα–C–N(i+1) torsion, both in degrees on (−180°, 180°]. α-helical residues cluster near (−60°, −45°); β-strand residues near (−120°, +130°). A Ramachandran plot is simply a scatter of (φ, ψ) for every residue.

Radius of gyration, Cα contacts, bounding box. Radius of gyration (Rg) is the root-mean-square distance of Cα atoms from their centroid — a single number for overall size and compactness. A globular domain of N residues has Rg ≈ 2.2·N^0.38 Å; an extended or disordered chain has a much larger Rg. The Cα contact count is the number of residue pairs whose Cα atoms are within 8 Å and are more than four positions apart in sequence — a standard proxy for tertiary packing density. The bounding box is the smallest axis-aligned box enclosing all Cα atoms.

Secondary structure (3-state, P-SEA). Three-state secondary structure (P-SEA) collapses the eight DSSP classes into helix (a), strand (b), and coil (c). P-SEA assigns these from Cα geometry alone — distances and angles — without requiring backbone oxygens, so it works on any Cα trace.

Secondary structure (8-state, DSSP). DSSP 8-state secondary structure assigns each residue one of H (α-helix), G (3₁₀-helix), I (π-helix), E (extended β-strand), B (isolated β-bridge), T (hydrogen-bonded turn), S (bend), or '-' (coil). The assignment is computed from backbone hydrogen-bond geometry via the Kabsch–Sander algorithm.

Foldseek 3Di. A 3Di character summarizes, for each residue, the relative orientation of the Cα frame of its nearest spatial neighbor. Because it encodes fold topology rather than chemistry, 3Di alignments detect remote structural similarity that sequence alignment misses.

mmCIF coordinates. The mmCIF block holds the 3D Cartesian coordinates of each backbone atom (N, Cα, C, O) in ångströms. mmCIF is the PDB's canonical archive format — a tagged-loop text representation of the atomic model.

Sequence. Sequence gives the chain of amino acids in standard one-letter code (A=alanine, C=cysteine, …, Y=tyrosine), read N→C. It is the only feature that is directly encoded by the gene; all structural features are derived from the folded form of this sequence.